Protein AF-A0A3M1PU83-F1 (afdb_monomer_lite)

Secondary structure (DSSP, 8-state):
----EEEE---TT---TTS-EEEE-SS-EEEEEEE--SSSEEEEEEEEEESEEEEEETTPPPEEEE--SS-EEEEEEEEEE-SS-EEEEEEEPTT-EEEEEEEEE----HHHHHHHTT--TTS---HHHHHHHHHHHHHHSPP-

pLDDT: mean 85.1, std 13.74, range [38.66, 97.81]

Radius of gyration: 20.89 Å; chains: 1; bounding box: 45×44×55 Å

Structure (mmCIF, N/CA/C/O backbone):
data_AF-A0A3M1PU83-F1
#
_entry.id   AF-A0A3M1PU83-F1
#
loop_
_atom_site.grou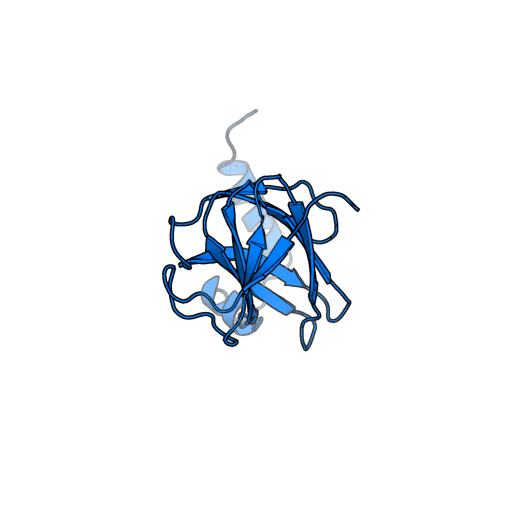p_PDB
_atom_site.id
_atom_site.type_symbol
_atom_site.label_atom_id
_atom_site.label_alt_id
_atom_site.label_comp_id
_atom_site.label_asym_id
_atom_site.label_entity_id
_atom_site.label_seq_id
_atom_site.pdbx_PDB_ins_code
_atom_site.Cartn_x
_atom_site.Cartn_y
_atom_site.Cartn_z
_atom_site.occupancy
_atom_site.B_iso_or_equiv
_atom_site.auth_seq_id
_atom_site.auth_comp_id
_atom_site.auth_asym_id
_atom_site.auth_atom_id
_atom_site.pdbx_PDB_model_num
ATOM 1 N N . GLU A 1 1 ? 4.328 6.145 21.214 1.00 38.66 1 GLU A N 1
ATOM 2 C CA . GLU A 1 1 ? 3.209 5.303 20.747 1.00 38.66 1 GLU A CA 1
ATOM 3 C C . GLU A 1 1 ? 1.932 6.116 20.886 1.00 38.66 1 GLU A C 1
ATOM 5 O O . GLU A 1 1 ? 1.592 6.469 22.006 1.00 38.66 1 GLU A O 1
ATOM 10 N N . SER A 1 2 ? 1.285 6.505 19.785 1.00 39.19 2 SER A N 1
ATOM 11 C CA . SER A 1 2 ? 0.080 7.345 19.853 1.00 39.19 2 SER A CA 1
ATOM 12 C C . SER A 1 2 ? -0.949 6.863 18.834 1.00 39.19 2 SER A C 1
ATOM 14 O O . SER A 1 2 ? -0.797 7.085 17.632 1.00 39.19 2 SER A O 1
ATOM 16 N N . GLY A 1 3 ? -1.973 6.174 19.343 1.00 55.28 3 GLY A N 1
ATOM 17 C CA . GLY A 1 3 ? -3.164 5.756 18.607 1.00 55.28 3 GLY A CA 1
ATOM 18 C C . GLY A 1 3 ? -3.535 4.283 18.822 1.00 55.28 3 GLY A C 1
ATOM 19 O O . GLY A 1 3 ? -2.714 3.385 18.655 1.00 55.28 3 GLY A O 1
ATOM 20 N N . THR A 1 4 ? -4.783 4.028 19.218 1.00 70.88 4 THR A N 1
ATOM 21 C CA . THR A 1 4 ? -5.336 2.691 19.477 1.00 70.88 4 THR A CA 1
ATOM 22 C C . THR A 1 4 ? -5.868 2.069 18.184 1.00 70.88 4 THR A C 1
ATOM 24 O O . THR A 1 4 ? -7.076 1.965 17.967 1.00 70.88 4 THR A O 1
ATOM 27 N N . ALA A 1 5 ? -4.970 1.663 17.285 1.00 79.19 5 ALA A N 1
ATOM 28 C CA . ALA A 1 5 ? -5.360 0.784 16.187 1.00 79.19 5 ALA A CA 1
ATOM 29 C C . ALA A 1 5 ? -5.647 -0.606 16.761 1.00 79.19 5 ALA A C 1
ATOM 31 O O . ALA A 1 5 ? -4.838 -1.165 17.500 1.00 79.19 5 ALA A O 1
ATOM 32 N N . GLN A 1 6 ? -6.806 -1.161 16.428 1.00 87.62 6 GLN A N 1
ATOM 33 C CA . GLN A 1 6 ? -7.223 -2.483 16.875 1.00 87.62 6 GLN A CA 1
ATOM 34 C C . GLN A 1 6 ? -7.392 -3.405 15.676 1.00 87.62 6 GLN A C 1
ATOM 36 O O . GLN A 1 6 ? -7.864 -3.001 14.612 1.00 87.62 6 GLN A O 1
ATOM 41 N N . THR A 1 7 ? -7.006 -4.665 15.859 1.00 89.50 7 THR A N 1
ATOM 42 C CA . THR A 1 7 ? -7.315 -5.711 14.886 1.00 89.50 7 THR A CA 1
ATOM 43 C C . THR A 1 7 ? -8.781 -6.104 15.044 1.00 89.50 7 THR A C 1
ATOM 45 O O . THR A 1 7 ? -9.227 -6.381 16.155 1.00 89.50 7 THR A O 1
ATOM 48 N N . THR A 1 8 ? -9.528 -6.152 13.946 1.00 87.06 8 THR A N 1
ATOM 49 C CA . THR A 1 8 ? -10.941 -6.545 13.926 1.00 87.06 8 THR A CA 1
ATOM 50 C C . THR A 1 8 ? -11.210 -7.527 12.788 1.00 87.06 8 THR A C 1
ATOM 52 O O . THR A 1 8 ? -10.542 -7.510 11.758 1.00 87.06 8 THR A O 1
ATOM 55 N N . ASP A 1 9 ? -12.185 -8.407 12.978 1.00 87.44 9 ASP A N 1
ATOM 56 C CA . ASP A 1 9 ? -12.716 -9.353 11.993 1.00 87.44 9 ASP A CA 1
ATOM 57 C C . ASP A 1 9 ? -14.073 -8.899 11.419 1.00 87.44 9 ASP A C 1
ATOM 59 O O . ASP A 1 9 ? -14.719 -9.631 10.660 1.00 87.44 9 ASP A O 1
ATOM 63 N N . ALA A 1 10 ? -14.509 -7.679 11.761 1.00 82.69 10 ALA A N 1
ATOM 64 C CA . ALA A 1 10 ? -15.788 -7.130 11.345 1.00 82.69 10 ALA A CA 1
ATOM 65 C C . ALA A 1 10 ? -15.911 -7.110 9.816 1.00 82.69 10 ALA A C 1
ATOM 67 O O . ALA A 1 10 ? -15.054 -6.575 9.111 1.00 82.69 10 ALA A O 1
ATOM 68 N N . ARG A 1 11 ? -17.025 -7.655 9.315 1.00 88.38 11 ARG A N 1
ATOM 69 C CA . ARG A 1 11 ? -17.302 -7.821 7.876 1.00 88.38 11 ARG A CA 1
ATOM 70 C C . ARG A 1 11 ? -18.279 -6.793 7.310 1.00 88.38 11 ARG A C 1
ATOM 72 O O . ARG A 1 11 ? -18.544 -6.804 6.112 1.00 88.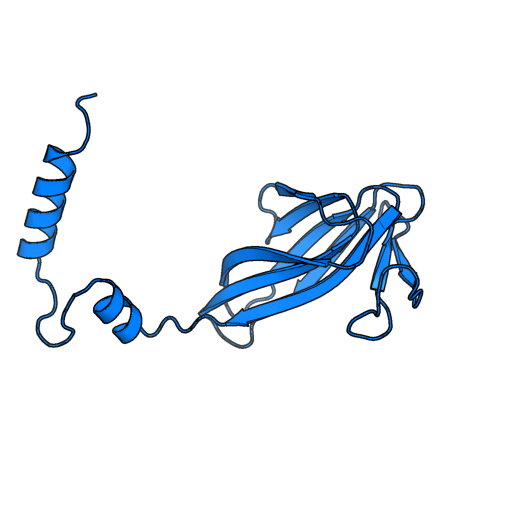38 11 ARG A O 1
ATOM 79 N N . LEU A 1 12 ? -18.812 -5.914 8.164 1.00 83.75 12 LEU A N 1
ATOM 80 C CA . LEU A 1 12 ? -19.804 -4.899 7.791 1.00 83.75 12 LEU A CA 1
ATOM 81 C C . LEU A 1 12 ? -19.284 -3.952 6.697 1.00 83.75 12 LEU A C 1
ATOM 83 O O . LEU A 1 12 ? -20.059 -3.453 5.895 1.00 83.75 12 LEU A O 1
ATOM 87 N N . LEU A 1 13 ? -17.966 -3.741 6.652 1.00 81.69 13 LEU A N 1
ATOM 88 C CA . LEU A 1 13 ? -17.293 -2.865 5.694 1.00 81.69 13 LEU A CA 1
ATOM 89 C C . LEU A 1 13 ? -16.646 -3.648 4.540 1.00 81.69 13 LEU A C 1
ATOM 91 O O . LEU A 1 13 ? -15.790 -3.120 3.845 1.00 81.69 13 LEU A O 1
ATOM 95 N N . GLY A 1 14 ? -17.032 -4.908 4.333 1.00 81.94 14 GLY A N 1
ATOM 96 C CA . GLY A 1 14 ? -16.443 -5.812 3.344 1.00 81.94 14 GLY A CA 1
ATOM 97 C C . GLY A 1 14 ? -15.672 -6.966 3.987 1.00 81.94 14 GLY A C 1
ATOM 98 O O . GLY A 1 14 ? -15.320 -6.930 5.164 1.00 81.94 14 GLY A O 1
ATOM 99 N N . ARG A 1 15 ? -15.419 -8.032 3.214 1.00 83.69 15 ARG A N 1
ATOM 100 C CA . ARG A 1 15 ? -14.676 -9.210 3.696 1.00 83.69 15 ARG A CA 1
ATOM 101 C C . ARG A 1 15 ? -13.166 -8.921 3.732 1.00 83.69 15 ARG A C 1
ATOM 103 O O . ARG A 1 15 ? -12.615 -8.662 2.656 1.00 83.69 15 ARG A O 1
ATOM 110 N N . PRO A 1 16 ? -12.496 -8.991 4.898 1.00 84.62 16 PRO A N 1
ATOM 111 C CA . PRO A 1 16 ? -11.047 -8.796 4.996 1.00 84.62 16 PRO A CA 1
ATOM 112 C C . PRO A 1 16 ? -10.287 -9.869 4.212 1.00 84.62 16 PRO A C 1
ATOM 114 O O . PRO A 1 16 ? -10.728 -11.020 4.166 1.00 84.62 16 PRO A O 1
ATOM 117 N N . GLY A 1 17 ? -9.154 -9.509 3.607 1.00 76.69 17 GLY A N 1
ATOM 118 C CA . GLY A 1 17 ? -8.367 -10.426 2.773 1.00 76.69 17 GLY A CA 1
ATOM 119 C C . GLY A 1 17 ? -7.774 -11.599 3.562 1.00 76.69 17 GLY A C 1
ATOM 120 O O . GLY A 1 17 ? -7.743 -12.718 3.062 1.00 76.69 17 GLY A O 1
ATOM 121 N N . GLY A 1 18 ? -7.373 -11.354 4.815 1.00 79.88 18 GLY A N 1
ATOM 122 C CA . GLY A 1 18 ? -6.826 -12.360 5.740 1.00 79.88 18 GLY A CA 1
ATOM 123 C C . GLY A 1 18 ? -7.758 -12.713 6.904 1.00 79.88 18 GLY A C 1
ATOM 124 O O . GLY A 1 18 ? -7.302 -13.194 7.938 1.00 79.88 18 GLY A O 1
ATOM 125 N N . GLY A 1 19 ? -9.052 -12.394 6.794 1.00 84.19 19 GLY A N 1
ATOM 126 C CA . GLY A 1 19 ? -10.045 -12.584 7.860 1.00 84.19 19 GLY A CA 1
ATOM 127 C C . GLY A 1 19 ? -10.009 -11.541 8.986 1.00 84.19 19 GLY A C 1
ATOM 128 O O . GLY A 1 19 ? -10.980 -11.437 9.730 1.00 84.19 19 GLY A O 1
ATOM 129 N N . ARG A 1 20 ? -8.945 -10.734 9.081 1.00 88.69 20 ARG A N 1
ATOM 130 C CA . ARG A 1 20 ? -8.801 -9.615 10.023 1.00 88.69 20 ARG A CA 1
ATOM 131 C C . ARG A 1 20 ? -8.147 -8.411 9.346 1.00 88.69 20 ARG A C 1
ATOM 133 O O . ARG A 1 20 ? -7.411 -8.589 8.383 1.00 88.69 20 ARG A O 1
ATOM 140 N N . TRP A 1 21 ? -8.399 -7.220 9.877 1.00 90.75 21 TRP A N 1
ATOM 141 C CA . TRP A 1 21 ? -7.855 -5.950 9.396 1.00 90.75 21 TRP A CA 1
ATOM 142 C C . TRP A 1 21 ? -7.633 -4.969 10.554 1.00 90.75 21 TRP A C 1
ATOM 144 O O . TRP A 1 21 ? -8.156 -5.165 11.653 1.00 90.75 21 TRP A O 1
ATOM 154 N N . LEU A 1 22 ? -6.830 -3.930 10.327 1.00 92.06 22 LEU A N 1
ATOM 155 C CA . LEU A 1 22 ? -6.512 -2.905 11.318 1.00 92.06 22 LEU A CA 1
ATOM 156 C C . LEU A 1 22 ? -7.461 -1.721 11.181 1.00 92.06 22 LEU A C 1
ATOM 158 O O . LEU A 1 22 ? -7.631 -1.174 10.092 1.00 92.06 22 LEU A O 1
ATOM 162 N N . ARG A 1 23 ? -8.038 -1.280 12.296 1.00 92.06 23 ARG A N 1
ATOM 163 C CA . ARG A 1 23 ? -8.935 -0.127 12.333 1.00 92.06 23 ARG A CA 1
ATOM 164 C C . ARG A 1 23 ? -8.531 0.838 13.436 1.00 92.06 23 ARG A C 1
ATOM 166 O O . ARG A 1 23 ? -8.317 0.428 14.574 1.00 92.06 23 ARG A O 1
ATOM 173 N N . ALA A 1 24 ? -8.458 2.121 13.102 1.00 91.75 24 ALA A N 1
ATOM 174 C CA . ALA A 1 24 ? -8.297 3.178 14.086 1.00 91.75 24 ALA A CA 1
ATOM 175 C C . ALA A 1 24 ? -9.582 3.328 14.911 1.00 91.75 24 ALA A C 1
ATOM 177 O O . ALA A 1 24 ? -10.692 3.319 14.366 1.00 91.75 24 ALA A O 1
ATOM 178 N N . GLY A 1 25 ? -9.424 3.486 16.226 1.00 86.94 25 GLY A N 1
ATOM 179 C CA . GLY A 1 25 ? -10.518 3.839 17.125 1.00 86.94 25 GLY A CA 1
ATOM 180 C C . GLY A 1 25 ? -10.993 5.288 16.938 1.00 86.94 25 GLY A C 1
ATOM 181 O O . GLY A 1 25 ? -11.137 5.800 15.825 1.00 86.94 25 GLY A O 1
ATOM 182 N N . GLY A 1 26 ? -11.251 5.972 18.054 1.00 88.31 26 GLY A N 1
ATOM 183 C CA . GLY A 1 26 ? -11.717 7.365 18.053 1.00 88.31 26 GLY A CA 1
ATOM 184 C C . GLY A 1 26 ? -10.632 8.420 17.808 1.00 88.31 26 GLY A C 1
ATOM 185 O O . GLY A 1 26 ? -10.961 9.595 17.707 1.00 88.31 26 GLY A O 1
ATOM 186 N N . GLN A 1 27 ? -9.360 8.026 17.732 1.00 88.50 27 GLN A N 1
ATOM 187 C CA . GLN A 1 27 ? -8.216 8.933 17.611 1.00 88.50 27 GLN A CA 1
ATOM 188 C C . GLN A 1 27 ? -7.387 8.603 16.372 1.00 88.50 27 GLN A C 1
ATOM 190 O O . GLN A 1 27 ? -7.349 7.452 15.924 1.00 88.50 27 GLN A O 1
ATOM 195 N N . GLN A 1 28 ? -6.698 9.616 15.848 1.00 92.50 28 GLN A N 1
ATOM 196 C CA . GLN A 1 28 ? -5.716 9.423 14.787 1.00 92.50 28 GLN A CA 1
ATOM 197 C C . GLN A 1 28 ? -4.639 8.439 15.258 1.00 92.50 28 GLN A C 1
ATOM 199 O O . GLN A 1 28 ? -4.183 8.508 16.400 1.00 92.50 28 GLN A O 1
ATOM 204 N N . THR A 1 29 ? -4.255 7.505 14.390 1.00 93.31 29 THR A N 1
ATOM 205 C CA . THR A 1 29 ? -3.288 6.457 14.732 1.00 93.31 29 THR A CA 1
ATOM 206 C C . THR A 1 29 ? -2.301 6.223 13.604 1.00 93.31 29 THR A C 1
ATOM 208 O O . THR A 1 29 ? -2.703 6.062 12.456 1.00 93.31 29 THR A O 1
ATOM 211 N N . THR A 1 30 ? -1.017 6.129 13.936 1.00 94.31 30 THR A N 1
ATOM 212 C CA . THR A 1 30 ? 0.017 5.725 12.979 1.00 94.31 30 THR A CA 1
ATOM 213 C C . THR A 1 30 ? 0.172 4.209 12.968 1.00 94.31 30 THR A C 1
ATOM 215 O O . THR A 1 30 ? 0.445 3.599 14.000 1.00 94.31 30 THR A O 1
ATOM 218 N N . VAL A 1 31 ? 0.048 3.607 11.789 1.00 93.50 31 VAL A N 1
ATOM 219 C CA . VAL A 1 31 ? 0.341 2.194 11.532 1.00 93.50 31 VAL A CA 1
ATOM 220 C C . VAL A 1 31 ? 1.554 2.111 10.616 1.00 93.50 31 VAL A C 1
ATOM 222 O O . VAL A 1 31 ? 1.616 2.802 9.603 1.00 93.50 31 VAL A O 1
ATOM 225 N N . VAL A 1 32 ? 2.515 1.254 10.956 1.00 95.06 32 VAL A N 1
ATOM 226 C CA . VAL A 1 32 ? 3.682 0.977 10.111 1.00 95.06 32 VAL A CA 1
ATOM 227 C C . VAL A 1 32 ? 3.569 -0.447 9.592 1.00 95.06 32 VAL A C 1
ATOM 229 O O . VAL A 1 32 ? 3.503 -1.390 10.379 1.00 95.06 32 VAL A O 1
ATOM 232 N N . LEU A 1 33 ? 3.551 -0.595 8.270 1.00 94.62 33 LEU A N 1
ATOM 233 C CA . LEU A 1 33 ? 3.511 -1.884 7.589 1.00 94.62 33 LEU A CA 1
ATOM 234 C C . LEU A 1 33 ? 4.904 -2.183 7.017 1.00 94.62 33 LEU A C 1
ATOM 236 O O . LEU A 1 33 ? 5.269 -1.612 5.984 1.00 94.62 33 LEU A O 1
ATOM 240 N N . PRO A 1 34 ? 5.715 -3.022 7.686 1.00 96.25 34 PRO A N 1
ATOM 241 C CA . PRO A 1 34 ? 6.977 -3.485 7.127 1.00 96.25 34 PRO A CA 1
ATOM 242 C C . PRO A 1 34 ? 6.723 -4.512 6.016 1.00 96.25 34 PRO A C 1
ATOM 244 O O . PRO A 1 34 ? 5.898 -5.412 6.180 1.00 96.25 34 PRO A O 1
ATOM 247 N N . PHE A 1 35 ? 7.442 -4.405 4.900 1.00 96.50 35 PHE A N 1
ATOM 248 C CA . PHE A 1 35 ? 7.369 -5.380 3.809 1.00 96.50 35 PHE A CA 1
ATOM 249 C C . PHE A 1 35 ? 8.692 -5.463 3.038 1.00 96.50 35 PHE A C 1
ATOM 251 O O . PHE A 1 35 ? 9.469 -4.512 3.022 1.00 96.50 35 PHE A O 1
ATOM 258 N N . SER A 1 36 ? 8.936 -6.597 2.382 1.00 96.88 36 SER A N 1
ATOM 259 C CA . SER A 1 36 ? 10.084 -6.799 1.493 1.00 96.88 36 SER A CA 1
ATOM 260 C C . SER A 1 36 ? 9.610 -7.429 0.184 1.00 96.88 36 SER A C 1
ATOM 262 O O . SER A 1 36 ? 8.970 -8.483 0.233 1.00 96.88 36 SER A O 1
ATOM 264 N N . PRO A 1 37 ? 9.892 -6.812 -0.976 1.00 95.38 37 PRO A N 1
ATOM 265 C CA . PRO A 1 37 ? 9.700 -7.452 -2.271 1.00 95.38 37 PRO A CA 1
ATOM 266 C C . PRO A 1 37 ? 10.541 -8.736 -2.389 1.00 95.38 37 PRO A C 1
ATOM 268 O O . PRO A 1 37 ? 11.605 -8.825 -1.771 1.00 95.38 37 PRO A O 1
ATOM 271 N N . PRO A 1 38 ? 10.106 -9.736 -3.177 1.00 93.62 38 PRO A N 1
ATOM 272 C CA . PRO A 1 38 ? 10.855 -10.983 -3.360 1.00 93.62 38 PRO A CA 1
ATOM 273 C C . PRO A 1 38 ? 12.221 -10.772 -4.034 1.00 93.62 38 PRO A C 1
ATOM 275 O O . PRO A 1 38 ? 13.190 -11.445 -3.674 1.00 93.62 38 PRO A O 1
ATOM 278 N N . HIS A 1 39 ? 12.312 -9.816 -4.958 1.00 92.69 39 HIS A N 1
ATOM 279 C CA . HIS A 1 39 ? 13.535 -9.381 -5.638 1.00 92.69 39 HIS A CA 1
ATOM 280 C C . HIS A 1 39 ? 13.433 -7.895 -6.015 1.00 92.69 39 HIS A C 1
ATOM 282 O O . HIS A 1 39 ? 12.354 -7.298 -5.953 1.00 92.69 39 HIS A O 1
ATOM 288 N N . ASP A 1 40 ? 14.558 -7.307 -6.412 1.00 91.25 40 ASP A N 1
ATOM 289 C CA . ASP A 1 40 ? 14.621 -5.938 -6.925 1.00 91.25 40 ASP A CA 1
ATOM 290 C C . ASP A 1 40 ? 13.767 -5.814 -8.199 1.00 91.25 40 ASP A C 1
ATOM 292 O O . ASP A 1 40 ? 13.722 -6.741 -9.011 1.00 91.25 40 ASP A O 1
ATOM 296 N N . GLY A 1 41 ? 13.057 -4.697 -8.364 1.00 90.75 41 GLY A N 1
ATOM 297 C CA . GLY A 1 41 ? 12.205 -4.482 -9.534 1.00 90.75 41 GLY A CA 1
ATOM 298 C C . GLY A 1 41 ? 11.229 -3.319 -9.389 1.00 90.75 41 GLY A C 1
ATOM 299 O O . GLY A 1 41 ? 11.238 -2.585 -8.397 1.00 90.75 41 GLY A O 1
ATOM 300 N N . ILE A 1 42 ? 10.366 -3.150 -10.390 1.0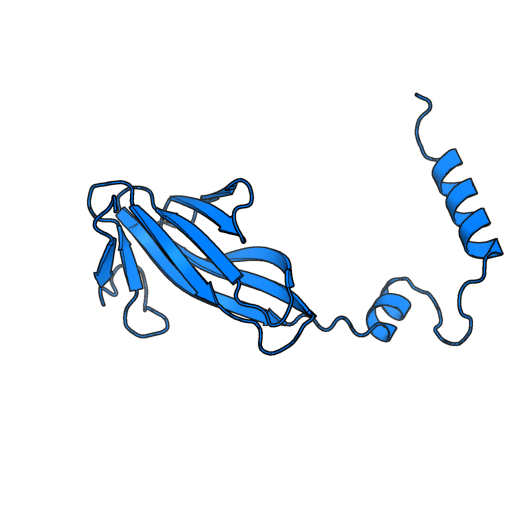0 92.00 42 ILE A N 1
ATOM 301 C CA . ILE A 1 42 ? 9.290 -2.157 -10.354 1.00 92.00 42 ILE A CA 1
ATOM 302 C C . ILE A 1 42 ? 7.988 -2.836 -9.942 1.00 92.00 42 ILE A C 1
ATOM 304 O O . ILE A 1 42 ? 7.544 -3.807 -10.549 1.00 92.00 42 ILE A O 1
ATOM 308 N N . TYR A 1 43 ? 7.339 -2.281 -8.924 1.00 94.12 43 TYR A N 1
ATOM 309 C CA . TYR A 1 43 ? 6.105 -2.815 -8.370 1.00 94.12 43 TYR A CA 1
ATOM 310 C C . TYR A 1 43 ? 5.002 -1.769 -8.401 1.00 94.12 43 TYR A C 1
ATOM 312 O O . TYR A 1 43 ? 5.193 -0.609 -8.031 1.00 94.12 43 TYR A O 1
ATOM 320 N N . ARG A 1 44 ? 3.800 -2.203 -8.771 1.00 95.88 44 ARG A N 1
ATOM 321 C CA . ARG A 1 44 ? 2.572 -1.468 -8.493 1.00 95.88 44 ARG A CA 1
ATOM 322 C C . ARG A 1 44 ? 2.130 -1.774 -7.070 1.00 95.88 44 ARG A C 1
ATOM 324 O O . ARG A 1 44 ? 1.805 -2.917 -6.742 1.00 95.88 44 ARG A O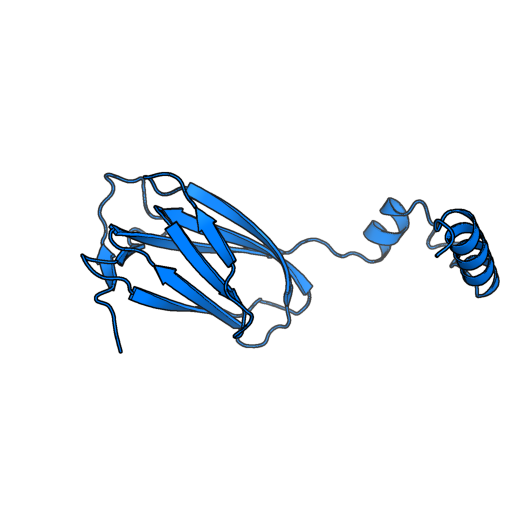 1
ATOM 331 N N . LEU A 1 45 ? 2.074 -0.739 -6.241 1.00 96.75 45 LEU A N 1
ATOM 332 C CA . LEU A 1 45 ? 1.600 -0.837 -4.864 1.00 96.75 45 LEU A CA 1
ATOM 333 C C . LEU A 1 45 ? 0.114 -0.506 -4.825 1.00 96.75 45 LEU A C 1
ATOM 335 O O . LEU A 1 45 ? -0.320 0.551 -5.289 1.00 96.75 45 LEU A O 1
ATOM 339 N N . SER A 1 46 ? -0.676 -1.414 -4.261 1.00 97.25 46 SER A N 1
ATOM 340 C CA . SER A 1 46 ? -2.096 -1.184 -4.004 1.00 97.25 46 SER A CA 1
ATOM 341 C C . SER A 1 46 ? -2.415 -1.436 -2.541 1.00 97.25 46 SER A C 1
ATOM 343 O O . SER A 1 46 ? -2.039 -2.466 -1.989 1.00 97.25 46 SER A O 1
ATOM 345 N N . LEU A 1 47 ? -3.144 -0.514 -1.924 1.00 97.38 47 LEU A N 1
ATOM 346 C CA . LEU A 1 47 ? -3.602 -0.644 -0.548 1.00 97.38 47 LEU A CA 1
ATOM 347 C C . LEU A 1 47 ? -5.089 -0.964 -0.548 1.00 97.38 47 LEU A C 1
ATOM 349 O O . LEU A 1 47 ? -5.865 -0.349 -1.280 1.00 97.38 47 LEU A O 1
ATOM 353 N N . ARG A 1 48 ? -5.493 -1.920 0.281 1.00 96.50 48 ARG A N 1
ATOM 354 C CA . ARG A 1 48 ? -6.891 -2.140 0.620 1.00 96.50 48 ARG A CA 1
ATOM 355 C C . ARG A 1 48 ? -7.179 -1.513 1.972 1.00 96.50 48 ARG A C 1
ATOM 357 O O . ARG A 1 48 ? -6.630 -1.956 2.979 1.00 96.50 48 ARG A O 1
ATOM 364 N N . ALA A 1 49 ? -8.008 -0.481 1.982 1.00 97.00 49 ALA A N 1
ATOM 365 C CA . ALA A 1 49 ? -8.258 0.357 3.147 1.00 97.00 49 ALA A CA 1
ATOM 366 C C . ALA A 1 49 ? -9.664 0.978 3.085 1.00 97.00 49 ALA A C 1
ATOM 368 O O . ALA A 1 49 ? -10.426 0.732 2.150 1.00 97.00 49 ALA A O 1
ATOM 369 N N . THR A 1 50 ? -10.018 1.750 4.109 1.00 96.50 50 THR A N 1
ATOM 370 C CA . THR A 1 50 ? -11.254 2.538 4.179 1.00 96.50 50 THR A CA 1
ATOM 371 C C . THR A 1 50 ? -11.009 3.850 4.919 1.00 96.50 50 THR A C 1
ATOM 373 O O . THR A 1 50 ? -10.181 3.899 5.835 1.00 96.50 50 THR A O 1
ATOM 376 N N . GLY A 1 51 ? -11.755 4.894 4.555 1.00 95.56 51 GLY A N 1
ATOM 377 C CA . GLY A 1 51 ? -11.638 6.222 5.152 1.00 95.56 51 GLY A CA 1
ATOM 378 C C . GLY A 1 51 ? -10.473 7.034 4.587 1.00 95.56 51 GLY A C 1
ATOM 379 O O . GLY A 1 51 ? -10.032 6.811 3.461 1.00 95.56 51 GLY A O 1
ATOM 380 N N . SER A 1 52 ? -9.986 7.998 5.364 1.00 96.25 52 SER A N 1
ATOM 381 C CA . SER A 1 52 ? -8.919 8.913 4.943 1.00 96.25 52 SER A CA 1
ATOM 382 C C . SER A 1 52 ? -7.615 8.588 5.660 1.00 96.25 52 SER A C 1
ATOM 384 O O . SER A 1 52 ? -7.593 8.369 6.876 1.00 96.25 52 SER A O 1
ATOM 386 N N . LEU A 1 53 ? -6.528 8.535 4.898 1.00 96.38 53 LEU A N 1
ATOM 387 C CA . LEU A 1 53 ? -5.203 8.191 5.395 1.00 96.38 53 LEU A CA 1
ATOM 388 C C . LEU A 1 53 ? -4.162 9.125 4.779 1.00 96.38 53 LEU A C 1
ATOM 390 O O . LEU A 1 53 ? -4.261 9.434 3.596 1.00 96.38 53 LEU A O 1
ATOM 394 N N . ALA A 1 54 ? -3.129 9.481 5.539 1.00 97.00 54 ALA A N 1
ATOM 395 C CA . ALA A 1 54 ? -1.899 10.026 4.966 1.00 97.00 54 ALA A CA 1
ATOM 396 C C . ALA A 1 54 ? -0.869 8.893 4.855 1.00 97.00 54 ALA A C 1
ATOM 398 O O . ALA A 1 54 ? -0.617 8.191 5.838 1.00 97.00 54 ALA A O 1
ATOM 399 N N . ILE A 1 55 ? -0.310 8.665 3.667 1.00 96.69 55 ILE A N 1
ATOM 400 C CA . ILE A 1 55 ? 0.538 7.500 3.379 1.00 96.69 55 ILE A CA 1
ATOM 401 C C . ILE A 1 55 ? 1.926 7.960 2.938 1.00 96.69 55 ILE A C 1
ATOM 403 O O . ILE A 1 55 ? 2.036 8.739 1.998 1.00 96.69 55 ILE A O 1
ATOM 407 N N . GLY A 1 56 ? 2.974 7.450 3.585 1.00 96.69 56 GLY A N 1
ATOM 408 C CA . GLY A 1 56 ? 4.372 7.685 3.209 1.00 96.69 56 GLY A CA 1
ATOM 409 C C . GLY A 1 56 ? 5.154 6.376 3.099 1.00 96.69 56 GLY A C 1
ATOM 410 O O . GLY A 1 56 ? 4.960 5.464 3.908 1.00 96.69 56 GLY A O 1
ATOM 411 N N . LEU A 1 57 ? 6.038 6.278 2.108 1.00 96.94 57 LEU A N 1
ATOM 412 C CA . LEU A 1 57 ? 6.925 5.133 1.897 1.00 96.94 57 LEU A CA 1
ATOM 413 C C . LEU A 1 57 ? 8.341 5.500 2.353 1.00 96.94 57 LEU A C 1
ATOM 415 O O . LEU A 1 57 ? 8.851 6.546 1.983 1.00 96.94 57 LEU A O 1
ATOM 419 N N . ASP A 1 58 ? 8.966 4.667 3.186 1.00 95.62 58 ASP A N 1
ATOM 420 C CA . ASP A 1 58 ? 10.363 4.819 3.632 1.00 95.62 58 ASP A CA 1
ATOM 421 C C . ASP A 1 58 ? 10.734 6.188 4.238 1.00 95.62 58 ASP A C 1
ATOM 423 O O . ASP A 1 58 ? 11.892 6.596 4.230 1.00 95.62 58 ASP A O 1
ATOM 427 N N . GLY A 1 59 ? 9.757 6.876 4.833 1.00 90.81 59 GLY A N 1
ATOM 428 C CA . GLY A 1 59 ? 9.958 8.188 5.453 1.00 90.81 59 GLY A CA 1
ATOM 429 C C . GLY A 1 59 ? 9.799 9.372 4.499 1.00 90.81 59 GLY A C 1
ATOM 430 O O . GLY A 1 59 ? 10.002 10.506 4.929 1.00 90.81 59 GLY A O 1
ATOM 431 N N . GLU A 1 60 ? 9.404 9.137 3.245 1.00 92.75 60 GLU A N 1
ATOM 432 C CA . GLU A 1 60 ? 8.979 10.201 2.335 1.00 92.75 60 GLU A CA 1
ATOM 433 C C . GLU A 1 60 ? 7.761 10.964 2.874 1.00 92.75 60 GLU A C 1
ATOM 435 O O . GLU A 1 60 ? 6.973 10.450 3.679 1.00 92.75 60 GLU A O 1
ATOM 440 N N . SER A 1 61 ? 7.605 12.203 2.397 1.00 91.12 61 SER A N 1
ATOM 441 C CA . SER A 1 61 ? 6.479 13.068 2.744 1.00 91.12 61 SER A CA 1
ATOM 442 C C . SER A 1 61 ? 5.149 12.355 2.484 1.00 91.12 61 SER A C 1
ATOM 444 O O . SER A 1 61 ? 4.917 11.872 1.372 1.00 91.12 61 SER A O 1
ATOM 446 N N . PRO A 1 62 ? 4.257 12.281 3.485 1.00 94.06 62 PRO A N 1
ATOM 447 C CA . PRO A 1 62 ? 3.017 11.550 3.333 1.00 94.06 62 PRO A CA 1
ATOM 448 C C . PRO A 1 62 ? 2.084 12.255 2.346 1.00 94.06 62 PRO A C 1
ATOM 450 O O . PRO A 1 62 ? 1.982 13.480 2.325 1.00 94.06 62 PRO A O 1
ATOM 453 N N . THR A 1 63 ? 1.379 11.459 1.549 1.00 94.81 63 THR A N 1
ATOM 454 C CA . THR A 1 63 ? 0.335 11.917 0.630 1.00 94.81 63 THR A CA 1
ATOM 455 C C . THR A 1 63 ? -1.032 11.534 1.178 1.00 94.81 63 THR A C 1
ATOM 457 O O . THR A 1 63 ? -1.239 10.386 1.580 1.00 94.81 63 THR A O 1
ATOM 460 N N . ASP A 1 64 ? -1.974 12.474 1.169 1.00 96.50 64 ASP A N 1
ATOM 461 C CA . ASP A 1 64 ? -3.352 12.206 1.571 1.00 96.50 64 ASP A CA 1
ATOM 462 C C . ASP A 1 64 ? -4.085 11.379 0.509 1.00 96.50 64 ASP A C 1
ATOM 464 O O . ASP A 1 64 ? -4.157 11.736 -0.670 1.00 96.50 64 ASP A O 1
ATOM 468 N N . VAL A 1 65 ? -4.663 10.262 0.942 1.00 96.19 65 VAL A N 1
ATOM 469 C CA . VAL A 1 65 ? -5.431 9.341 0.106 1.00 96.19 65 VAL A CA 1
ATOM 470 C C . VAL A 1 65 ? -6.766 9.055 0.780 1.00 96.19 65 VAL A C 1
ATOM 472 O O . VAL A 1 65 ? -6.838 8.647 1.940 1.00 96.19 65 VAL A O 1
ATOM 475 N N . SER A 1 66 ? -7.846 9.249 0.027 1.00 96.19 66 SER A N 1
ATOM 476 C CA . SER A 1 66 ? -9.201 8.923 0.467 1.00 96.19 66 SER A CA 1
ATOM 477 C C . SER A 1 66 ? -9.665 7.609 -0.160 1.00 96.19 66 SER A C 1
ATOM 479 O O . SER A 1 66 ? -9.475 7.377 -1.354 1.00 96.19 66 SER A O 1
ATOM 481 N N . PHE A 1 67 ? -10.259 6.743 0.647 1.00 96.69 67 PHE A N 1
ATOM 482 C CA . PHE A 1 67 ? -10.882 5.490 0.236 1.00 96.69 67 PHE A CA 1
ATOM 483 C C . PHE A 1 67 ? -12.387 5.579 0.470 1.00 96.69 67 PHE A C 1
ATOM 485 O O . PHE A 1 67 ? -12.861 6.400 1.263 1.00 96.69 67 PHE A O 1
ATOM 492 N N . ALA A 1 68 ? -13.143 4.688 -0.167 1.00 95.62 68 ALA A N 1
ATOM 493 C CA . ALA A 1 68 ? -14.550 4.504 0.147 1.00 95.62 68 ALA A CA 1
ATOM 494 C C . ALA A 1 68 ? -14.794 4.269 1.661 1.00 95.62 68 ALA A C 1
ATOM 496 O O . ALA A 1 68 ? -13.906 3.819 2.401 1.00 95.62 68 ALA A O 1
ATOM 497 N N . PRO A 1 69 ? -16.031 4.498 2.149 1.00 92.25 69 PRO A N 1
ATOM 498 C CA . PRO A 1 69 ? -16.423 4.180 3.527 1.00 92.25 69 PRO A CA 1
ATOM 499 C C . PRO A 1 69 ? -16.482 2.666 3.819 1.00 92.25 69 PRO A C 1
ATOM 501 O O . PRO A 1 69 ? -16.897 2.267 4.904 1.00 92.25 69 PRO A O 1
ATOM 504 N N . PHE A 1 70 ? -16.076 1.826 2.866 1.00 93.25 70 PHE A N 1
ATOM 505 C CA . PHE A 1 70 ? -15.897 0.381 2.980 1.00 93.25 70 PHE A CA 1
ATOM 506 C C . PHE A 1 70 ? -14.506 -0.023 2.462 1.00 93.25 70 PHE A C 1
ATOM 508 O O . PHE A 1 70 ? -13.807 0.785 1.857 1.00 93.25 70 PHE A O 1
ATOM 515 N N . LEU A 1 71 ? -14.095 -1.271 2.706 1.00 94.00 71 LEU A N 1
ATOM 516 C CA . LEU A 1 71 ? -12.813 -1.826 2.275 1.00 94.00 71 LEU A CA 1
ATOM 517 C C . LEU A 1 71 ? -12.713 -1.863 0.750 1.00 94.00 71 LEU A C 1
ATOM 519 O O . LEU A 1 71 ? -13.206 -2.785 0.091 1.00 94.00 71 LEU A O 1
ATOM 523 N N . GLU A 1 72 ? -11.987 -0.897 0.214 1.00 95.56 72 GLU A N 1
ATOM 524 C CA . GLU A 1 72 ? -11.717 -0.723 -1.203 1.00 95.56 72 GLU A CA 1
ATOM 525 C C . GLU A 1 72 ? -10.223 -0.890 -1.463 1.00 95.56 72 GLU A C 1
ATOM 527 O O . GLU A 1 72 ? -9.386 -0.494 -0.650 1.00 95.56 72 GLU A O 1
ATOM 532 N N . ARG A 1 73 ? -9.878 -1.488 -2.607 1.00 96.00 73 ARG A N 1
ATOM 533 C CA . ARG A 1 73 ? -8.498 -1.522 -3.088 1.00 96.00 73 ARG A CA 1
ATOM 534 C C . ARG A 1 73 ? -8.247 -0.319 -3.987 1.00 96.00 73 ARG A C 1
ATOM 536 O O . ARG A 1 73 ? -8.910 -0.180 -5.008 1.00 96.00 73 ARG A O 1
ATOM 543 N N . ARG A 1 74 ? -7.219 0.461 -3.664 1.00 96.19 74 ARG A N 1
ATOM 544 C CA . ARG A 1 74 ? -6.748 1.578 -4.484 1.00 96.19 74 ARG A CA 1
ATOM 545 C C . ARG A 1 74 ? -5.268 1.416 -4.803 1.00 96.19 74 ARG A C 1
ATOM 547 O O . ARG A 1 74 ? -4.478 1.032 -3.941 1.00 96.19 74 ARG A O 1
ATOM 554 N N . THR A 1 75 ? -4.888 1.713 -6.040 1.00 96.38 75 THR A N 1
ATOM 555 C CA . THR A 1 75 ? -3.480 1.789 -6.438 1.00 96.38 75 THR A CA 1
ATOM 556 C C . THR A 1 75 ? -2.878 3.094 -5.926 1.00 96.38 75 THR A C 1
ATOM 558 O O . THR A 1 75 ? -3.422 4.165 -6.185 1.00 96.38 75 THR A O 1
ATOM 561 N N . LEU A 1 76 ? -1.772 2.988 -5.187 1.00 94.62 76 LEU A N 1
ATOM 562 C CA . LEU A 1 76 ? -1.018 4.134 -4.673 1.00 94.62 76 LEU A CA 1
ATOM 563 C C . LEU A 1 76 ? -0.055 4.679 -5.730 1.00 94.62 76 LEU A C 1
ATOM 565 O O . LEU A 1 76 ? 0.184 5.878 -5.788 1.00 94.62 76 LEU A O 1
ATOM 569 N N . GLY A 1 77 ? 0.486 3.791 -6.564 1.00 92.88 77 GLY A N 1
ATOM 570 C CA . GLY A 1 77 ? 1.426 4.150 -7.614 1.00 92.88 77 GLY A CA 1
ATOM 571 C C . GLY A 1 77 ? 2.321 2.988 -8.019 1.00 92.88 77 GLY A C 1
ATOM 572 O O . GLY A 1 77 ? 2.118 1.840 -7.609 1.00 92.88 77 GLY A O 1
ATOM 573 N N . THR A 1 78 ? 3.315 3.324 -8.831 1.00 93.19 78 THR A N 1
ATOM 574 C CA . THR A 1 78 ? 4.366 2.423 -9.295 1.00 93.19 78 THR A CA 1
ATOM 575 C C . THR A 1 78 ? 5.691 2.883 -8.702 1.00 93.19 78 THR A C 1
ATOM 577 O O . THR A 1 78 ? 6.026 4.060 -8.808 1.00 93.19 78 THR A O 1
ATOM 580 N N . PHE A 1 79 ? 6.434 1.966 -8.088 1.00 92.12 79 PHE A N 1
ATOM 581 C CA . PHE A 1 79 ? 7.656 2.268 -7.345 1.00 92.12 79 PHE A CA 1
ATOM 582 C C . PHE A 1 79 ? 8.769 1.300 -7.744 1.00 92.12 79 PHE A C 1
ATOM 584 O O . PHE A 1 79 ? 8.523 0.100 -7.881 1.00 92.12 79 PHE A O 1
ATOM 591 N N . ALA A 1 80 ? 9.990 1.811 -7.901 1.00 91.94 80 ALA A N 1
ATOM 592 C CA . ALA A 1 80 ? 11.185 0.978 -7.974 1.00 91.94 80 ALA A CA 1
ATOM 593 C C . ALA A 1 80 ? 11.587 0.581 -6.548 1.00 91.94 80 ALA A C 1
ATOM 595 O O . ALA A 1 80 ? 11.883 1.446 -5.722 1.00 91.94 80 ALA A O 1
ATOM 596 N N . LEU A 1 81 ? 11.556 -0.715 -6.248 1.00 94.31 81 LEU A N 1
ATOM 597 C CA . LEU A 1 81 ? 11.830 -1.252 -4.920 1.00 94.31 81 LEU A CA 1
ATOM 598 C C . LEU A 1 81 ? 12.975 -2.256 -4.989 1.00 94.31 81 LEU A C 1
ATOM 600 O O . LEU A 1 81 ? 13.073 -3.034 -5.937 1.00 94.31 81 LEU A O 1
ATOM 604 N N . SER A 1 82 ? 13.820 -2.263 -3.961 1.00 94.31 82 SER A N 1
ATOM 605 C CA . SER A 1 82 ? 14.820 -3.313 -3.789 1.00 94.31 82 SER A CA 1
ATOM 606 C C . SER A 1 82 ? 14.319 -4.366 -2.806 1.00 94.31 82 SER A C 1
ATOM 608 O O . SER A 1 82 ? 13.359 -4.160 -2.067 1.00 94.31 82 SER A O 1
ATOM 610 N N . ARG A 1 83 ? 14.986 -5.515 -2.746 1.00 94.69 83 ARG A N 1
ATOM 611 C CA . ARG A 1 83 ? 14.672 -6.630 -1.843 1.00 94.69 83 ARG A CA 1
ATOM 612 C C . ARG A 1 83 ? 14.862 -6.283 -0.357 1.00 94.69 83 ARG A C 1
ATOM 614 O O . ARG A 1 83 ? 14.643 -7.116 0.522 1.00 94.69 83 ARG A O 1
ATOM 621 N N . ARG A 1 84 ? 15.297 -5.060 -0.039 1.00 96.62 84 ARG A N 1
ATOM 622 C CA . ARG A 1 84 ? 15.462 -4.605 1.343 1.00 96.62 84 ARG A CA 1
ATOM 623 C C . ARG A 1 84 ? 14.118 -4.511 2.069 1.00 96.62 84 ARG A C 1
ATOM 625 O O . ARG A 1 84 ? 13.036 -4.635 1.498 1.00 96.62 84 ARG A O 1
ATOM 632 N N . LEU A 1 85 ? 14.188 -4.276 3.374 1.00 97.50 85 LEU A N 1
ATOM 633 C CA . LEU A 1 85 ? 13.006 -3.945 4.155 1.00 97.50 85 LEU A CA 1
ATOM 634 C C . LEU A 1 85 ? 12.541 -2.523 3.821 1.00 97.50 85 LEU A C 1
ATOM 636 O O . LEU A 1 85 ? 13.302 -1.562 3.964 1.00 97.50 85 LEU A O 1
ATOM 640 N N . HIS A 1 86 ? 11.285 -2.412 3.411 1.00 97.81 86 HIS A N 1
ATOM 641 C CA . HIS A 1 86 ? 10.562 -1.168 3.199 1.00 97.81 86 HIS A CA 1
ATOM 642 C C . HIS A 1 86 ? 9.520 -0.968 4.301 1.00 97.81 86 HIS A C 1
ATOM 644 O O . HIS A 1 86 ? 9.079 -1.921 4.957 1.00 97.81 86 HIS A O 1
ATOM 650 N N . ARG A 1 87 ? 9.130 0.286 4.530 1.00 97.75 87 ARG A N 1
ATOM 651 C CA . ARG A 1 87 ? 8.128 0.658 5.536 1.00 97.75 87 ARG A CA 1
ATOM 652 C C . ARG A 1 87 ? 7.079 1.562 4.913 1.00 97.75 87 ARG A C 1
ATOM 654 O O . ARG A 1 87 ? 7.380 2.694 4.545 1.00 97.75 87 ARG A O 1
ATOM 661 N N . LEU A 1 88 ? 5.839 1.083 4.854 1.00 97.19 88 LEU A N 1
ATOM 662 C CA . LEU A 1 88 ? 4.697 1.930 4.528 1.00 97.19 88 LEU A CA 1
ATOM 663 C C . LEU A 1 88 ? 4.106 2.487 5.825 1.00 97.19 88 LEU A C 1
ATOM 665 O O 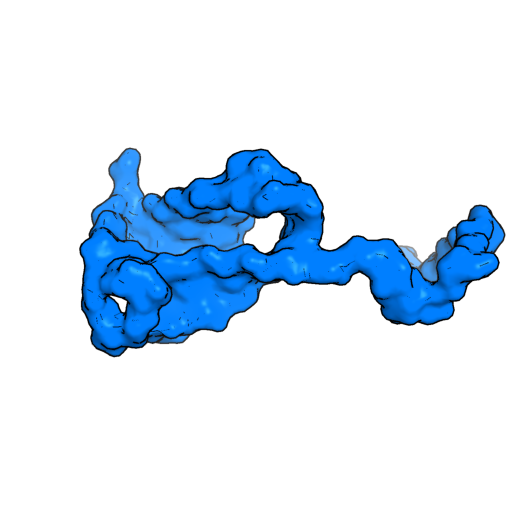. LEU A 1 88 ? 3.532 1.747 6.627 1.00 97.19 88 LEU A O 1
ATOM 669 N N . THR A 1 89 ? 4.249 3.789 6.032 1.00 97.06 89 THR A N 1
ATOM 670 C CA . THR A 1 89 ? 3.636 4.500 7.154 1.00 97.06 89 THR A CA 1
ATOM 671 C C . THR A 1 89 ? 2.255 4.980 6.734 1.00 97.06 89 THR A C 1
ATOM 673 O O . THR A 1 89 ? 2.113 5.688 5.742 1.00 97.06 89 THR A O 1
ATOM 676 N N . CYS A 1 90 ? 1.237 4.595 7.493 1.00 96.31 90 CYS A N 1
ATOM 677 C CA . CYS A 1 90 ? -0.153 4.974 7.283 1.00 96.31 90 CYS A CA 1
ATOM 678 C C . CYS A 1 90 ? -0.650 5.742 8.510 1.00 96.31 90 CYS A C 1
ATOM 680 O O . CYS A 1 90 ? -0.810 5.167 9.588 1.00 96.31 90 CYS A O 1
ATOM 682 N N . LEU A 1 91 ? -0.919 7.032 8.350 1.00 96.19 91 LEU A N 1
ATOM 683 C CA . LEU A 1 91 ? -1.579 7.850 9.356 1.00 96.19 91 LEU A CA 1
ATOM 684 C C . LEU A 1 91 ? -3.091 7.731 9.176 1.00 96.19 91 LEU A C 1
ATOM 686 O O . LEU A 1 91 ? -3.676 8.346 8.286 1.00 96.19 91 LEU A O 1
ATOM 690 N N . LEU A 1 92 ? -3.719 6.906 10.004 1.00 95.62 92 LEU A N 1
ATOM 691 C CA . LEU A 1 92 ? -5.147 6.630 9.947 1.00 95.62 92 LEU A CA 1
ATOM 692 C C . LEU A 1 92 ? -5.919 7.735 10.656 1.00 95.62 92 LEU A C 1
ATOM 694 O O . LEU A 1 92 ? -5.746 7.934 11.861 1.00 95.62 92 LEU A O 1
ATOM 698 N N . GLN A 1 93 ? -6.819 8.400 9.934 1.00 95.44 93 GLN A N 1
ATOM 699 C CA . GLN A 1 93 ? -7.804 9.277 10.561 1.00 95.44 93 GLN A CA 1
ATOM 700 C C . GLN A 1 93 ? -8.803 8.453 11.394 1.00 95.44 93 GLN A C 1
ATOM 702 O O . GLN A 1 93 ? -8.974 7.255 11.132 1.00 95.44 93 GLN A O 1
ATOM 707 N N . PRO A 1 94 ? -9.497 9.056 12.379 1.00 93.44 94 PRO A N 1
ATOM 708 C CA . PRO A 1 94 ? -10.484 8.349 13.190 1.00 93.44 94 PRO A CA 1
ATOM 709 C C . PRO A 1 94 ? -11.462 7.528 12.342 1.00 93.44 94 PRO A C 1
ATOM 711 O O . PRO A 1 94 ? -11.957 8.004 11.319 1.00 93.44 94 PRO A O 1
ATOM 714 N N . ARG A 1 95 ? -11.764 6.302 12.787 1.00 90.44 95 ARG A N 1
ATOM 715 C CA . ARG A 1 95 ? -12.640 5.325 12.105 1.00 90.44 95 ARG A CA 1
ATOM 716 C C . ARG A 1 95 ? -12.126 4.754 10.773 1.00 90.44 95 ARG A C 1
ATOM 718 O O . ARG A 1 95 ? -12.807 3.874 10.240 1.00 90.44 95 ARG A O 1
ATOM 725 N N . SER A 1 96 ? -10.963 5.182 10.281 1.00 95.00 96 SER A N 1
ATOM 726 C CA . SER A 1 96 ? -10.312 4.634 9.080 1.00 95.00 96 SER A CA 1
ATOM 727 C C . SER A 1 96 ? -9.600 3.314 9.388 1.00 95.00 96 SER A C 1
ATOM 729 O O . SER A 1 96 ? -9.396 2.957 10.553 1.00 95.00 96 SER A O 1
ATOM 731 N N . GLY A 1 97 ? -9.210 2.567 8.361 1.00 94.38 97 GLY A N 1
ATOM 732 C CA . GLY A 1 97 ? -8.497 1.310 8.572 1.00 94.38 97 GLY A CA 1
ATOM 733 C C . GLY A 1 97 ? -7.838 0.747 7.325 1.00 94.38 97 GLY A C 1
ATOM 734 O O . GLY A 1 97 ? -8.091 1.205 6.215 1.00 94.38 97 GLY A O 1
ATOM 735 N N . VAL A 1 98 ? -6.987 -0.252 7.534 1.00 96.00 98 VAL A N 1
ATOM 736 C CA . VAL A 1 98 ? -6.168 -0.912 6.516 1.00 96.00 98 VAL A CA 1
ATOM 737 C C . VAL A 1 98 ? -6.315 -2.422 6.655 1.00 96.00 98 VAL A C 1
ATOM 739 O O . VAL A 1 98 ? -6.202 -2.967 7.749 1.00 96.00 98 VAL A O 1
ATOM 742 N N . ASP A 1 99 ? -6.561 -3.097 5.539 1.00 95.50 99 ASP A N 1
ATOM 743 C CA . ASP A 1 99 ? -6.698 -4.553 5.448 1.00 95.50 99 ASP A CA 1
ATOM 744 C C . ASP A 1 99 ? -5.419 -5.193 4.915 1.00 95.50 99 ASP A C 1
ATOM 746 O O . ASP A 1 99 ? -4.807 -6.020 5.584 1.00 95.50 99 ASP A O 1
ATOM 750 N N . SER A 1 100 ? -4.989 -4.803 3.715 1.00 94.62 100 SER A N 1
ATOM 751 C CA . SER A 1 100 ? -3.856 -5.452 3.056 1.00 94.62 100 SER A CA 1
ATOM 752 C C . SER A 1 100 ? -3.083 -4.508 2.146 1.00 94.62 100 SER A C 1
ATOM 754 O O . SER A 1 100 ? -3.656 -3.632 1.500 1.00 94.62 100 SER A O 1
ATOM 756 N N . LEU A 1 101 ? -1.770 -4.725 2.080 1.00 95.88 101 LEU A N 1
ATOM 757 C CA . LEU A 1 101 ? -0.887 -4.162 1.066 1.00 95.88 101 LEU A CA 1
ATOM 758 C C . LEU A 1 101 ? -0.631 -5.240 0.012 1.00 95.88 101 LEU A C 1
ATOM 760 O O . LEU A 1 101 ? -0.243 -6.358 0.347 1.00 95.88 101 LEU A O 1
ATOM 764 N N . LEU A 1 102 ? -0.857 -4.904 -1.252 1.00 95.94 102 LEU A N 1
ATOM 765 C CA . LEU A 1 102 ? -0.588 -5.771 -2.388 1.00 95.94 102 LEU A CA 1
ATOM 766 C C . LEU A 1 102 ? 0.569 -5.194 -3.200 1.00 95.94 102 LEU A C 1
ATOM 768 O O . LEU A 1 102 ? 0.506 -4.048 -3.650 1.00 95.94 102 LEU A O 1
ATOM 772 N N . LEU A 1 103 ? 1.592 -6.020 -3.402 1.00 95.88 103 LEU A N 1
ATOM 773 C CA . LEU A 1 103 ? 2.681 -5.766 -4.331 1.00 95.88 103 LEU A CA 1
ATOM 774 C C . LEU A 1 103 ? 2.408 -6.570 -5.597 1.00 95.88 103 LEU A C 1
ATOM 776 O O . LEU A 1 103 ? 2.336 -7.796 -5.545 1.00 95.88 103 LEU A O 1
ATOM 780 N N . GLN A 1 104 ? 2.248 -5.878 -6.719 1.00 95.44 104 GLN A N 1
ATOM 781 C CA . GLN A 1 104 ? 2.201 -6.506 -8.031 1.00 95.44 104 GLN A CA 1
ATOM 782 C C . GLN A 1 104 ? 3.472 -6.129 -8.776 1.00 95.44 104 GLN A C 1
ATOM 784 O O . GLN A 1 104 ? 3.663 -4.961 -9.110 1.00 95.44 104 GLN A O 1
ATOM 789 N N . GLU A 1 105 ? 4.332 -7.109 -9.020 1.00 92.69 105 GLU A N 1
ATOM 790 C CA . GLU A 1 105 ? 5.481 -6.927 -9.897 1.00 92.69 105 GLU A CA 1
ATOM 791 C C . GLU A 1 105 ? 4.992 -6.520 -11.289 1.00 92.69 105 GLU A C 1
ATOM 793 O O . GLU A 1 105 ? 4.045 -7.099 -11.834 1.00 92.69 105 GLU A O 1
ATOM 798 N N . LEU A 1 106 ? 5.603 -5.478 -11.839 1.00 88.00 106 LEU A N 1
ATOM 799 C CA . LEU A 1 106 ? 5.412 -5.106 -13.227 1.00 88.00 106 LEU A CA 1
ATOM 800 C C . LEU A 1 106 ? 6.585 -5.675 -14.007 1.00 88.00 106 LEU A C 1
ATOM 802 O O . LEU A 1 106 ? 7.734 -5.434 -13.648 1.00 88.00 106 LEU A O 1
ATOM 806 N N . ALA A 1 107 ? 6.286 -6.402 -15.081 1.00 77.19 107 ALA A N 1
ATOM 807 C CA . ALA A 1 107 ? 7.307 -6.849 -16.009 1.00 77.19 107 ALA A CA 1
ATOM 808 C C . ALA A 1 107 ? 8.013 -5.617 -16.589 1.00 77.19 107 ALA A C 1
ATOM 810 O O . ALA A 1 107 ? 7.467 -4.902 -17.428 1.00 77.19 107 ALA A O 1
ATOM 811 N N . THR A 1 108 ? 9.219 -5.357 -16.104 1.00 65.31 108 THR A N 1
ATOM 812 C CA . THR A 1 108 ? 10.162 -4.395 -16.675 1.00 65.31 108 THR A CA 1
ATOM 813 C C . THR A 1 108 ? 11.168 -5.143 -17.512 1.00 65.31 108 THR A C 1
ATOM 815 O O . THR A 1 108 ? 12.373 -5.016 -17.308 1.00 65.31 108 THR A O 1
ATOM 818 N N . ASP A 1 109 ? 10.665 -5.992 -18.398 1.00 68.62 109 ASP A N 1
ATOM 819 C CA . ASP A 1 109 ? 11.512 -6.580 -19.413 1.00 68.62 109 ASP A CA 1
ATOM 820 C C . ASP A 1 109 ? 12.085 -5.413 -20.241 1.00 68.62 109 ASP A C 1
ATOM 822 O O . ASP A 1 109 ? 11.297 -4.630 -20.792 1.00 68.62 109 ASP A O 1
ATOM 826 N N . PRO A 1 110 ? 13.418 -5.218 -20.273 1.00 63.19 110 PRO A N 1
ATOM 827 C CA . PRO A 1 110 ? 14.042 -4.193 -21.103 1.00 63.19 110 PRO A CA 1
ATOM 828 C C . PRO A 1 110 ? 13.545 -4.275 -22.546 1.00 63.19 110 PRO A C 1
ATOM 830 O O . PRO A 1 110 ? 13.280 -3.244 -23.165 1.00 63.19 110 PRO A O 1
ATOM 833 N N . ASP A 1 111 ? 13.291 -5.492 -23.027 1.00 65.19 111 ASP A N 1
ATOM 834 C CA . ASP A 1 111 ? 12.787 -5.743 -24.367 1.00 65.19 111 ASP A CA 1
ATOM 835 C C . ASP A 1 111 ? 11.347 -5.234 -24.520 1.00 65.19 111 ASP A C 1
ATOM 837 O O . ASP A 1 111 ? 10.986 -4.659 -25.548 1.00 65.19 111 ASP A O 1
ATOM 841 N N . ALA A 1 112 ? 10.511 -5.361 -23.485 1.00 61.28 112 ALA A N 1
ATOM 842 C CA . ALA A 1 112 ? 9.156 -4.811 -23.485 1.00 61.28 112 ALA A CA 1
ATOM 843 C C . ALA A 1 112 ? 9.151 -3.275 -23.470 1.00 61.28 112 ALA A C 1
ATOM 845 O O . ALA A 1 112 ? 8.290 -2.670 -24.108 1.00 61.28 112 ALA A O 1
ATOM 846 N N . PHE A 1 113 ? 10.107 -2.637 -22.787 1.00 58.50 113 PHE A N 1
ATOM 847 C CA . PHE A 1 113 ? 10.251 -1.178 -22.813 1.00 58.50 113 PHE A CA 1
ATOM 848 C C . PHE A 1 113 ? 10.723 -0.678 -24.183 1.00 58.50 113 PHE A C 1
ATOM 850 O O . PHE A 1 113 ? 10.152 0.276 -24.709 1.00 58.50 113 PHE A O 1
ATOM 857 N N . VAL A 1 114 ? 11.714 -1.345 -24.780 1.00 62.38 114 VAL A N 1
ATOM 858 C CA . VAL A 1 114 ? 12.231 -1.030 -26.121 1.00 62.38 114 VAL A CA 1
ATOM 859 C C . VAL A 1 114 ? 11.123 -1.184 -27.172 1.00 62.38 114 VAL A C 1
ATOM 861 O O . VAL A 1 114 ? 10.863 -0.245 -27.925 1.00 62.38 114 VAL A O 1
ATOM 864 N N . ASN A 1 115 ? 10.355 -2.278 -27.114 1.00 60.06 115 ASN A N 1
ATOM 865 C CA . ASN A 1 115 ? 9.181 -2.486 -27.967 1.00 60.06 115 ASN A CA 1
ATOM 866 C C . ASN A 1 115 ? 8.087 -1.421 -27.754 1.00 60.06 115 ASN A C 1
ATOM 868 O O . ASN A 1 115 ? 7.503 -0.933 -28.720 1.00 60.06 115 ASN A O 1
ATOM 872 N N . LEU A 1 116 ? 7.804 -1.033 -26.503 1.00 56.19 116 LEU A N 1
ATOM 873 C CA . LEU A 1 116 ? 6.813 0.006 -26.190 1.00 56.19 116 LEU A CA 1
ATOM 874 C C . LEU A 1 116 ? 7.256 1.395 -26.681 1.00 56.19 116 LEU A C 1
ATOM 876 O O . LEU A 1 116 ? 6.421 2.197 -27.095 1.00 56.19 116 LEU A O 1
ATOM 880 N N . ALA A 1 117 ? 8.561 1.670 -26.653 1.00 62.06 117 ALA A N 1
ATOM 881 C CA . ALA A 1 117 ? 9.160 2.889 -27.186 1.00 62.06 117 ALA A CA 1
ATOM 882 C C . ALA A 1 117 ? 9.239 2.902 -28.727 1.00 62.06 117 ALA A C 1
ATOM 884 O O . ALA A 1 117 ? 9.655 3.907 -29.300 1.00 62.06 117 ALA A O 1
ATOM 885 N N . GLY A 1 118 ? 8.838 1.813 -29.399 1.00 58.00 118 GLY A N 1
ATOM 886 C CA . GLY A 1 118 ? 8.944 1.662 -30.852 1.00 58.00 118 GLY A CA 1
ATOM 887 C C . GLY A 1 118 ? 10.387 1.551 -31.349 1.00 58.00 118 GLY A C 1
ATOM 888 O O . GLY A 1 118 ? 10.648 1.812 -32.521 1.00 58.00 118 GLY A O 1
ATOM 889 N N . LEU A 1 119 ? 11.315 1.211 -30.455 1.00 64.06 119 LEU A N 1
ATOM 890 C CA . LEU A 1 119 ? 12.725 1.001 -30.752 1.00 64.06 119 LEU A CA 1
ATOM 891 C C . LEU A 1 119 ? 12.944 -0.489 -31.060 1.00 64.06 119 LEU A C 1
ATOM 893 O O . LEU A 1 119 ? 12.280 -1.347 -30.482 1.00 64.06 119 LEU A O 1
ATOM 897 N N . ASP A 1 120 ? 13.851 -0.804 -31.983 1.00 66.00 120 ASP A N 1
ATOM 898 C CA . ASP A 1 120 ? 14.229 -2.188 -32.284 1.00 66.00 120 ASP A CA 1
ATOM 899 C C . ASP A 1 120 ? 15.496 -2.541 -31.497 1.00 66.00 120 ASP A C 1
ATOM 901 O O . ASP A 1 120 ? 16.521 -1.878 -31.614 1.00 66.00 120 ASP A O 1
ATOM 905 N N . ILE A 1 121 ? 15.446 -3.613 -30.705 1.00 61.56 121 ILE A N 1
ATOM 906 C CA . ILE A 1 121 ? 16.592 -4.120 -29.927 1.00 61.56 121 ILE A CA 1
ATOM 907 C C . ILE A 1 121 ? 17.757 -4.511 -30.855 1.00 61.56 121 ILE A C 1
ATOM 909 O O . ILE A 1 121 ? 18.916 -4.522 -30.439 1.00 61.56 121 ILE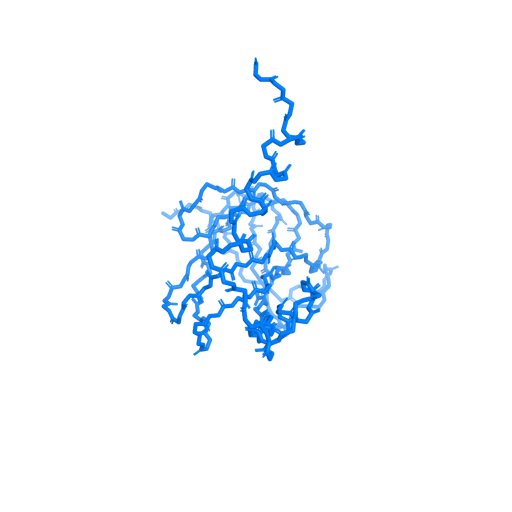 A O 1
ATOM 913 N N . LYS A 1 122 ? 17.462 -4.832 -32.121 1.00 67.19 122 LYS A N 1
ATOM 914 C CA . LYS A 1 122 ? 18.463 -5.189 -33.136 1.00 67.19 122 LYS A CA 1
ATOM 915 C C . LYS A 1 122 ? 19.209 -3.987 -33.714 1.00 67.19 122 LYS A C 1
ATOM 917 O O . LYS A 1 122 ? 20.237 -4.203 -34.352 1.00 67.19 122 LYS A O 1
ATOM 922 N N . ASP A 1 123 ? 18.714 -2.773 -33.489 1.00 68.31 123 ASP A N 1
ATOM 923 C CA . ASP A 1 123 ? 19.342 -1.518 -33.905 1.00 68.31 123 ASP A CA 1
ATOM 924 C C . ASP A 1 123 ? 19.449 -0.585 -32.686 1.00 68.31 123 ASP A C 1
ATOM 926 O O . ASP A 1 123 ? 18.625 0.314 -32.495 1.00 68.31 123 ASP A O 1
ATOM 930 N N . PRO A 1 124 ? 20.388 -0.873 -31.764 1.00 62.69 124 PRO A N 1
ATOM 931 C CA . PRO A 1 124 ? 20.491 -0.137 -30.516 1.00 62.69 124 PRO A CA 1
ATOM 932 C C . PRO A 1 124 ? 20.821 1.335 -30.800 1.00 62.69 124 PRO A C 1
ATOM 934 O O . PRO A 1 124 ? 21.732 1.604 -31.585 1.00 62.69 124 PRO A O 1
ATOM 937 N N . PRO A 1 125 ? 20.135 2.285 -30.137 1.00 66.75 125 PRO A N 1
ATOM 938 C CA . PRO A 1 125 ? 20.346 3.701 -30.387 1.00 66.75 125 PRO A CA 1
ATOM 939 C C . PRO A 1 125 ? 21.787 4.089 -30.069 1.00 66.75 125 PRO A C 1
ATOM 941 O O . PRO A 1 125 ? 22.338 3.705 -29.029 1.00 66.75 125 PRO A O 1
ATOM 944 N N . ASP A 1 126 ? 22.386 4.873 -30.956 1.00 76.81 126 ASP A N 1
ATOM 945 C CA . ASP A 1 126 ? 23.749 5.353 -30.786 1.00 76.81 126 ASP A CA 1
ATOM 946 C C . ASP A 1 126 ? 23.779 6.800 -30.259 1.00 76.81 126 ASP A C 1
ATOM 948 O O . ASP A 1 126 ? 22.758 7.448 -30.005 1.00 76.81 126 ASP A O 1
ATOM 952 N N . ALA A 1 127 ? 24.984 7.330 -30.038 1.00 75.56 127 ALA A N 1
ATOM 953 C CA . ALA A 1 127 ? 25.151 8.688 -29.524 1.00 75.56 127 ALA A CA 1
ATOM 954 C C . ALA A 1 127 ? 24.514 9.761 -30.434 1.00 75.56 127 ALA A C 1
ATOM 956 O O . ALA A 1 127 ? 24.137 10.834 -29.956 1.00 75.56 127 ALA A O 1
ATOM 957 N N . SER A 1 128 ? 24.360 9.479 -31.730 1.00 73.88 128 SER A N 1
ATOM 958 C CA . SER A 1 128 ? 23.745 10.396 -32.688 1.00 73.88 128 SER A CA 1
ATOM 959 C C . SER A 1 128 ? 22.219 10.468 -32.535 1.00 73.88 128 SER A C 1
ATOM 961 O O . SER A 1 128 ? 21.639 11.546 -32.722 1.00 73.88 128 SER A O 1
ATOM 963 N N . ASP A 1 129 ? 21.573 9.387 -32.088 1.00 74.12 129 ASP A N 1
ATOM 964 C CA . ASP A 1 129 ? 20.137 9.362 -31.779 1.00 74.12 129 ASP A CA 1
ATOM 965 C C . ASP A 1 129 ? 19.801 10.190 -30.534 1.00 74.12 129 ASP A C 1
ATOM 967 O O . ASP A 1 129 ? 18.787 10.904 -30.492 1.00 74.12 129 ASP A O 1
ATOM 971 N N . LEU A 1 130 ? 20.691 10.169 -29.537 1.00 75.50 130 LEU A N 1
ATOM 972 C CA . LEU A 1 130 ? 20.575 11.013 -28.350 1.00 75.50 130 LEU A CA 1
ATOM 973 C C . LEU A 1 130 ? 20.677 12.500 -28.720 1.00 75.50 130 LEU A C 1
ATOM 975 O O . LEU A 1 130 ? 19.815 13.297 -28.336 1.00 75.50 130 LEU A O 1
ATOM 979 N N . ASP A 1 131 ? 21.669 12.865 -29.533 1.00 78.25 131 ASP A N 1
ATOM 980 C CA . ASP A 1 131 ? 21.847 14.233 -30.031 1.00 78.25 131 ASP A CA 1
ATOM 981 C C . ASP A 1 131 ? 20.642 14.714 -30.850 1.00 78.25 131 ASP A C 1
ATOM 983 O O . ASP A 1 131 ? 20.224 15.875 -30.753 1.00 78.25 131 ASP A O 1
ATOM 987 N N . ARG A 1 132 ? 20.044 13.824 -31.648 1.00 72.00 132 ARG A N 1
ATOM 988 C CA . ARG A 1 132 ? 18.835 14.121 -32.425 1.00 72.00 132 ARG A CA 1
ATOM 989 C C . ARG A 1 132 ? 17.633 14.378 -31.521 1.00 72.00 132 ARG A C 1
ATOM 991 O O . ARG A 1 132 ? 16.896 15.339 -31.746 1.00 72.00 132 ARG A O 1
ATOM 998 N N . THR A 1 133 ? 17.467 13.567 -30.481 1.00 77.75 133 THR A N 1
ATOM 999 C CA . THR A 1 133 ? 16.371 13.699 -29.512 1.00 77.75 133 THR A CA 1
ATOM 1000 C C . THR A 1 133 ? 16.507 14.981 -28.691 1.00 77.75 133 THR A C 1
ATOM 1002 O O . THR A 1 133 ? 15.539 15.729 -28.546 1.00 77.75 133 THR A O 1
ATOM 1005 N N . LEU A 1 134 ? 17.721 15.308 -28.238 1.00 78.06 134 LEU A N 1
ATOM 1006 C CA . LEU A 1 134 ? 18.014 16.556 -27.523 1.00 78.06 134 LEU A CA 1
ATOM 1007 C C . LEU A 1 134 ? 17.758 17.796 -28.393 1.00 78.06 134 LEU A C 1
ATOM 1009 O O . LEU A 1 134 ? 17.179 18.778 -27.916 1.00 78.06 134 LEU A O 1
ATOM 1013 N N . LYS A 1 135 ? 18.112 17.747 -29.684 1.00 76.94 135 LYS A N 1
ATOM 1014 C CA . LYS A 1 135 ? 17.790 18.809 -30.656 1.00 76.94 135 LYS A CA 1
ATOM 1015 C C . LYS A 1 135 ? 16.287 18.972 -30.886 1.00 76.94 135 LYS A C 1
ATOM 1017 O O . LYS A 1 135 ? 15.822 20.088 -31.095 1.00 76.94 135 LYS A O 1
ATOM 1022 N N . LEU A 1 136 ? 15.517 17.884 -30.864 1.00 74.88 136 LEU A N 1
ATOM 1023 C CA . LEU A 1 136 ? 14.060 17.956 -30.991 1.00 74.88 136 LEU A CA 1
ATOM 1024 C C . LEU A 1 136 ? 13.424 18.537 -29.725 1.00 74.88 136 LEU A C 1
ATOM 1026 O O . LEU A 1 136 ? 12.624 19.464 -29.822 1.00 74.88 136 LEU A O 1
ATOM 1030 N N . LEU A 1 137 ? 13.829 18.068 -28.544 1.00 75.75 137 LEU A N 1
ATOM 1031 C CA . LEU A 1 137 ? 13.331 18.578 -27.263 1.00 75.75 137 LEU A CA 1
ATOM 1032 C C . LEU A 1 137 ? 13.602 20.076 -27.094 1.00 75.75 137 LEU A C 1
ATOM 1034 O O . LEU A 1 137 ? 12.703 20.825 -26.722 1.00 75.75 137 LEU A O 1
ATOM 1038 N N . THR A 1 138 ? 14.804 20.538 -27.440 1.00 78.44 138 THR A N 1
ATOM 1039 C CA . THR A 1 138 ? 15.151 21.971 -27.392 1.00 78.44 138 THR A CA 1
ATOM 1040 C C . THR A 1 138 ? 14.348 22.828 -28.370 1.00 78.44 138 THR A C 1
ATOM 1042 O O . THR A 1 138 ? 14.222 24.029 -28.154 1.00 78.44 138 THR A O 1
ATOM 1045 N N . ARG A 1 139 ? 13.758 22.232 -29.412 1.00 71.06 139 ARG A N 1
ATOM 1046 C CA . ARG A 1 139 ? 12.915 22.932 -30.392 1.00 71.06 139 ARG A CA 1
ATOM 1047 C C . ARG A 1 139 ? 11.450 23.052 -29.965 1.00 71.06 139 ARG A C 1
ATOM 1049 O O . ARG A 1 139 ? 10.763 23.945 -30.449 1.00 71.06 139 ARG A O 1
ATOM 1056 N N . TYR A 1 140 ? 10.985 22.158 -29.091 1.00 66.44 140 TYR A N 1
ATOM 1057 C CA . TYR A 1 140 ? 9.604 22.117 -28.592 1.00 66.44 140 TYR A CA 1
ATOM 1058 C C . TYR A 1 140 ? 9.457 22.572 -27.134 1.00 66.44 140 TYR A C 1
ATOM 1060 O O . TYR A 1 140 ? 8.335 22.748 -26.660 1.00 66.44 140 TYR A O 1
ATOM 1068 N N . LEU A 1 141 ? 10.562 22.798 -26.422 1.00 62.62 141 LEU A N 1
ATOM 1069 C CA . LEU A 1 141 ? 10.542 23.521 -25.156 1.00 62.62 141 LEU A CA 1
ATOM 1070 C C . LEU A 1 141 ? 10.223 25.001 -25.431 1.00 62.62 141 LEU A C 1
ATOM 1072 O O . LEU A 1 141 ? 10.902 25.618 -26.256 1.00 62.62 141 LEU A O 1
ATOM 1076 N N . PRO A 1 142 ? 9.204 25.590 -24.776 1.00 57.16 142 PRO A N 1
ATOM 1077 C CA . PRO A 1 142 ? 8.916 27.007 -24.940 1.00 57.16 142 PRO A CA 1
ATOM 1078 C C . PRO A 1 142 ? 10.126 27.841 -24.484 1.00 57.16 142 PRO A C 1
ATOM 1080 O O . PRO A 1 142 ? 10.806 27.450 -23.526 1.00 57.16 142 PRO A O 1
ATOM 1083 N N . PRO A 1 143 ? 10.415 28.972 -25.155 1.00 61.97 143 PRO A N 1
ATOM 1084 C CA . PRO A 1 143 ? 11.480 29.864 -24.720 1.00 61.97 143 PRO A CA 1
ATOM 1085 C C . PRO A 1 143 ? 11.194 30.332 -23.288 1.00 61.97 143 PRO A C 1
ATOM 1087 O O . PRO A 1 143 ? 10.050 30.636 -22.947 1.00 61.97 143 PRO A O 1
ATOM 1090 N N . ARG A 1 144 ? 12.237 30.323 -22.452 1.00 52.59 144 ARG A N 1
ATOM 1091 C CA . ARG A 1 144 ? 12.204 30.915 -21.110 1.00 52.59 144 ARG A CA 1
ATOM 1092 C C . ARG A 1 144 ? 12.120 32.431 -21.183 1.00 52.59 144 ARG A C 1
ATOM 1094 O O . ARG A 1 144 ? 12.780 32.998 -22.082 1.00 52.59 144 ARG A O 1
#

Sequence (144 aa):
ESGTAQTTDARLLGRPGGGRWLRAGGQQTTVVLPFSPPHDGIYRLSLRATGSLAIGLDGESPTDVSFAPFLERRTLGTFALSRRLHRLTCLLQPRSGVDSLLLQELATDPDAFVNLAGLDIKDPPDASDLDRTLKLLTRYLPPR

Foldseek 3Di:
DDFDWDKDLDDPQHGFPVSIWTWTAQAWDKDKDKDFDPAWAKWFKKWFKAAWKFKDKQPPGTDIDHDHNGGDIDTPGIDGHGRDIMIIIITAGHGMITRDMDIDGDPPPVCVVCVVVVHDPVDDDDPVNVVVVVVVVVVPPDDD